Protein AF-A0A2D9NDS6-F1 (afdb_monomer_lite)

Secondary structure (DSSP, 8-state):
---PPPP------------------S-TTHHHHHHHHHHHHHHHHHHHT--HHHHHHHHHHHHHHHHHHHHHHHHHHHHHHHTT--SPPHHHHHHHHHIIIIIHHHHHHHHHHHHHHHHHH-

pLDDT: mean 77.71, std 15.49, range [41.28, 92.5]

Sequence (122 aa):
MEEEPKAIILTDAPIIPIQTEEKTSGNPGRASLVIGFVLFFSSIFMFSTLNEFCCLIGVLALVIGVVFLGIGFQETRNWRKDNDNKKWTIGELLVILLLSVFGIPLGLGILEFIWIEFYYTM

Radius of gyration: 27.53 Å; chains: 1; bounding box: 102×41×62 Å

Foldseek 3Di:
DDDDDPDPPPPDPDPPVPPPPPPPVDQPLPVLLVQLVVLLVCLVVLVVVVDPVSPVSSVVSNVSSLVSLVVSLVSNVVVCVVVVNPDDDPSNVVSVVVCVVPVVVVVVVVVVVVVVVVVVVD

Structure (mmCIF, N/CA/C/O backbone):
data_AF-A0A2D9NDS6-F1
#
_entry.id   AF-A0A2D9NDS6-F1
#
loop_
_atom_site.group_PDB
_atom_site.id
_atom_site.type_symbol
_atom_site.label_atom_id
_atom_site.label_alt_id
_atom_site.label_comp_id
_atom_site.label_asym_id
_atom_site.label_entity_id
_atom_site.label_seq_id
_atom_site.pdbx_PDB_ins_code
_atom_site.Cartn_x
_atom_site.Cartn_y
_atom_site.Cartn_z
_atom_site.occupancy
_atom_site.B_iso_or_equiv
_atom_site.auth_seq_id
_atom_site.auth_comp_id
_atom_site.auth_asym_id
_atom_site.auth_atom_id
_atom_site.pdbx_PDB_model_num
ATOM 1 N N . MET A 1 1 ? -68.640 32.994 38.842 1.00 41.28 1 MET A N 1
ATOM 2 C CA . MET A 1 1 ? -67.253 32.596 39.144 1.00 41.28 1 MET A CA 1
ATOM 3 C C . MET A 1 1 ? -66.859 31.658 38.030 1.00 41.28 1 MET A C 1
ATOM 5 O O . MET A 1 1 ? -67.222 30.493 38.063 1.00 41.28 1 MET A O 1
ATOM 9 N N . GLU A 1 2 ? -66.319 32.240 36.966 1.00 44.53 2 GLU A N 1
ATOM 10 C CA . GLU A 1 2 ? -65.853 31.519 35.786 1.00 44.53 2 GLU A CA 1
ATOM 11 C C . GLU A 1 2 ? -64.444 31.034 36.117 1.00 44.53 2 GLU A C 1
ATOM 13 O O . GLU A 1 2 ? -63.540 31.841 36.320 1.00 44.53 2 GLU A O 1
ATOM 18 N N . GLU A 1 3 ? -64.284 29.726 36.306 1.00 48.34 3 GLU A N 1
ATOM 19 C CA . GLU A 1 3 ? -62.969 29.127 36.509 1.00 48.34 3 GLU A CA 1
ATOM 20 C C . GLU A 1 3 ? -62.231 29.132 35.166 1.00 48.34 3 GLU A C 1
ATOM 22 O O . GLU A 1 3 ? -62.584 28.405 34.237 1.00 48.34 3 GLU A O 1
ATOM 27 N N . GLU A 1 4 ? -61.225 29.998 35.054 1.00 55.12 4 GLU A N 1
ATOM 28 C CA . GLU A 1 4 ? -60.258 29.993 33.958 1.00 55.12 4 GLU A CA 1
ATOM 29 C C . GLU A 1 4 ? -59.608 28.599 33.829 1.00 55.12 4 GLU A C 1
ATOM 31 O O . GLU A 1 4 ? -59.302 27.956 34.842 1.00 55.12 4 GLU A O 1
ATOM 36 N N . PRO A 1 5 ? -59.347 28.097 32.608 1.00 52.62 5 PRO A N 1
ATOM 37 C CA . PRO A 1 5 ? -58.683 26.814 32.446 1.00 52.62 5 PRO A CA 1
ATOM 38 C C . PRO A 1 5 ? -57.230 26.931 32.919 1.00 52.62 5 PRO A C 1
ATOM 40 O O . PRO A 1 5 ? -56.447 27.717 32.384 1.00 52.62 5 PRO A O 1
ATOM 43 N N . LYS A 1 6 ? -56.847 26.122 33.915 1.00 53.47 6 LYS A N 1
ATOM 44 C CA . LYS A 1 6 ? -55.444 25.965 34.325 1.00 53.47 6 LYS A CA 1
ATOM 45 C C . LYS A 1 6 ? -54.596 25.623 33.101 1.00 53.47 6 LYS A C 1
ATOM 47 O O . LYS A 1 6 ? -54.841 24.617 32.436 1.00 53.47 6 LYS A O 1
ATOM 52 N N . ALA A 1 7 ? -53.584 26.446 32.836 1.00 49.53 7 ALA A N 1
ATOM 53 C CA . ALA A 1 7 ? -52.582 26.177 31.819 1.00 49.53 7 ALA A CA 1
ATOM 54 C C . ALA A 1 7 ? -51.959 24.794 32.062 1.00 49.53 7 ALA A C 1
ATOM 56 O O . ALA A 1 7 ? -51.413 24.525 33.133 1.00 49.53 7 ALA A O 1
ATOM 57 N N . ILE A 1 8 ? -52.051 23.912 31.067 1.00 51.31 8 ILE A N 1
ATOM 58 C CA . ILE A 1 8 ? -51.298 22.660 31.044 1.00 51.31 8 ILE A CA 1
ATOM 59 C C . ILE A 1 8 ? -49.838 23.059 30.843 1.00 51.31 8 ILE A C 1
ATOM 61 O O . ILE A 1 8 ? -49.412 23.380 29.735 1.00 51.31 8 ILE A O 1
ATOM 65 N N . ILE A 1 9 ? -49.077 23.097 31.932 1.00 49.53 9 ILE A N 1
ATOM 66 C CA . ILE A 1 9 ? -47.625 23.201 31.856 1.00 49.53 9 ILE A CA 1
ATOM 67 C C . ILE A 1 9 ? -47.147 21.864 31.286 1.00 49.53 9 ILE A C 1
ATOM 69 O O . ILE A 1 9 ? -47.319 20.820 31.913 1.00 49.53 9 ILE A O 1
ATOM 73 N N . LEU A 1 10 ? -46.579 21.890 30.079 1.00 53.94 10 LEU A N 1
ATOM 74 C CA . LEU A 1 10 ? -45.795 20.789 29.520 1.00 53.94 10 LEU A CA 1
ATOM 75 C C . LEU A 1 10 ? -44.492 20.680 30.325 1.00 53.94 10 LEU A C 1
ATOM 77 O O . LEU A 1 10 ? -43.428 21.074 29.857 1.00 53.94 10 LEU A O 1
ATOM 81 N N . THR A 1 11 ? -44.578 20.226 31.574 1.00 53.31 11 THR A N 1
ATOM 82 C CA . THR A 1 11 ? -43.394 19.829 32.333 1.00 53.31 11 THR A CA 1
ATOM 83 C C . THR A 1 11 ? -42.907 18.495 31.796 1.00 53.31 11 THR A C 1
ATOM 85 O O . THR A 1 11 ? -43.646 17.511 31.774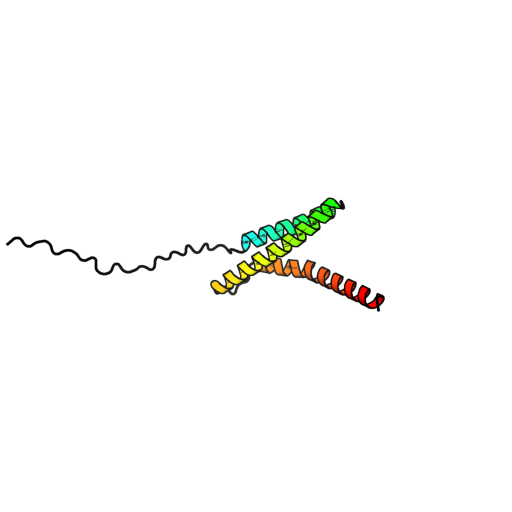 1.00 53.31 11 THR A O 1
ATOM 88 N N . ASP A 1 12 ? -41.653 18.531 31.359 1.00 53.56 12 ASP A N 1
ATOM 89 C CA . ASP A 1 12 ? -40.768 17.410 31.087 1.00 53.56 12 ASP A CA 1
ATOM 90 C C . ASP A 1 12 ? -41.268 16.442 30.014 1.00 53.56 12 ASP A C 1
ATOM 92 O O . ASP A 1 12 ? -41.575 15.274 30.257 1.00 53.56 12 ASP A O 1
ATOM 96 N N . ALA A 1 13 ? -41.237 16.915 28.764 1.00 52.53 13 ALA A N 1
ATOM 97 C CA . ALA A 1 13 ? -40.957 15.993 27.674 1.00 52.53 13 ALA A CA 1
ATOM 98 C C . ALA A 1 13 ? -39.655 15.254 28.039 1.00 52.53 13 ALA A C 1
ATOM 100 O O . ALA A 1 13 ? -38.650 15.926 28.301 1.00 52.53 13 ALA A O 1
ATOM 101 N N . PRO A 1 14 ? -39.636 13.908 28.098 1.00 48.03 14 PRO A N 1
ATOM 102 C CA . PRO A 1 14 ? -38.381 13.201 28.251 1.00 48.03 14 PRO A CA 1
ATOM 103 C C . PRO A 1 14 ? -37.481 13.693 27.124 1.00 48.03 14 PRO A C 1
ATOM 105 O O . PRO A 1 14 ? -37.869 13.649 25.954 1.00 48.03 14 PRO A O 1
ATOM 108 N N . ILE A 1 15 ? -36.304 14.204 27.483 1.00 51.38 15 ILE A N 1
ATOM 109 C CA . ILE A 1 15 ? -35.221 14.414 26.533 1.00 51.38 15 ILE A CA 1
ATOM 110 C C . ILE A 1 15 ? -34.867 13.006 26.068 1.00 51.38 15 ILE A C 1
ATOM 112 O O . ILE A 1 15 ? -34.015 12.334 26.643 1.00 51.38 15 ILE A O 1
ATOM 116 N N . ILE A 1 16 ? -35.603 12.508 25.076 1.00 47.53 16 ILE A N 1
ATOM 117 C CA . ILE A 1 16 ? -35.173 11.381 24.276 1.00 47.53 16 ILE A CA 1
ATOM 118 C C . ILE A 1 16 ? -33.838 11.877 23.734 1.00 47.53 16 ILE A C 1
ATOM 120 O O . ILE A 1 16 ? -33.837 12.913 23.060 1.00 47.53 16 ILE A O 1
ATOM 124 N N . PRO A 1 17 ? -32.701 11.245 24.074 1.00 45.50 17 PRO A N 1
ATOM 125 C CA . PRO A 1 17 ? -31.460 11.596 23.424 1.00 45.50 17 PRO A CA 1
ATOM 126 C C . PRO A 1 17 ? -31.729 11.347 21.950 1.00 45.50 17 PRO A C 1
ATOM 128 O O . PRO A 1 17 ? -31.919 10.207 21.524 1.00 45.50 17 PRO A O 1
ATOM 131 N N . ILE A 1 18 ? -31.866 12.436 21.199 1.00 49.50 18 ILE A N 1
ATOM 132 C CA . ILE A 1 18 ? -31.919 12.393 19.756 1.00 49.50 18 ILE A CA 1
ATOM 133 C C . ILE A 1 18 ? -30.628 11.664 19.404 1.00 49.50 18 ILE A C 1
ATOM 135 O O . ILE A 1 18 ? -29.539 12.193 19.616 1.00 49.50 18 ILE A O 1
ATOM 139 N N . GLN A 1 19 ? -30.742 10.408 18.973 1.00 48.72 19 GLN A N 1
ATOM 140 C CA . GLN A 1 19 ? -29.637 9.666 18.387 1.00 48.72 19 GLN A CA 1
ATOM 141 C C . GLN A 1 19 ? -29.353 10.313 17.027 1.00 48.72 19 GLN A C 1
ATOM 143 O O . GLN A 1 19 ? -29.574 9.725 15.977 1.00 48.72 19 GLN A O 1
ATOM 148 N N . THR A 1 20 ? -28.902 11.567 17.032 1.00 47.03 20 THR A N 1
ATOM 149 C CA . THR A 1 20 ? -28.248 12.227 15.906 1.00 47.03 20 THR A CA 1
ATOM 150 C C . THR A 1 20 ? -26.829 11.703 15.824 1.00 47.03 20 THR A C 1
ATOM 152 O O . THR A 1 20 ? -25.870 12.446 15.945 1.00 47.03 20 THR A O 1
ATOM 155 N N . GLU A 1 21 ? -26.704 10.402 15.633 1.00 45.34 21 GLU A N 1
ATOM 156 C CA . GLU A 1 21 ? -25.637 9.854 14.828 1.00 45.34 21 GLU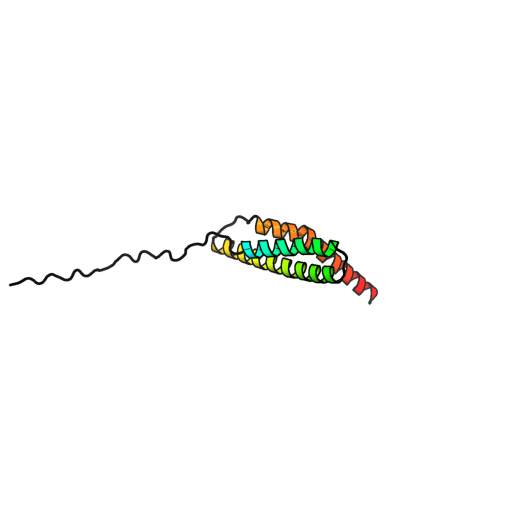 A CA 1
ATOM 157 C C . GLU A 1 21 ? -26.317 8.776 14.009 1.00 45.34 21 GLU A C 1
ATOM 159 O O . GLU A 1 21 ? -26.461 7.625 14.425 1.00 45.34 21 GLU A O 1
ATOM 164 N N . GLU A 1 22 ? -26.781 9.171 12.825 1.00 42.38 22 GLU A N 1
ATOM 165 C CA . GLU A 1 22 ? -26.808 8.246 11.710 1.00 42.38 22 GLU A CA 1
ATOM 166 C C . GLU A 1 22 ? -25.376 7.712 11.607 1.00 42.38 22 GLU A C 1
ATOM 168 O O . GLU A 1 22 ? -24.502 8.324 10.992 1.00 42.38 22 GLU A O 1
ATOM 173 N N . LYS A 1 23 ? -25.100 6.610 12.320 1.00 46.09 23 LYS A N 1
ATOM 174 C CA . LYS A 1 23 ? -23.924 5.786 12.104 1.00 46.09 23 LYS A CA 1
ATOM 175 C C . LYS A 1 23 ? -24.050 5.368 10.657 1.00 46.09 23 LYS A C 1
ATOM 177 O O . LYS A 1 23 ? -24.700 4.373 10.339 1.00 46.09 23 LYS A O 1
ATOM 182 N N . THR A 1 24 ? -23.444 6.154 9.780 1.00 50.31 24 THR A N 1
ATOM 183 C CA . THR A 1 24 ? -23.016 5.708 8.473 1.00 50.31 24 THR A CA 1
ATOM 184 C C . THR A 1 24 ? -22.148 4.493 8.769 1.00 50.31 24 THR A C 1
ATOM 186 O O . THR A 1 24 ? -20.979 4.572 9.119 1.00 50.31 24 THR A O 1
ATOM 189 N N . SER A 1 25 ? -22.782 3.324 8.755 1.00 54.75 25 SER A N 1
ATOM 190 C CA . SER A 1 25 ? -22.210 2.036 9.156 1.00 54.75 25 SER A CA 1
ATOM 191 C C . SER A 1 25 ? -21.126 1.557 8.184 1.00 54.75 25 SER A C 1
ATOM 193 O O . SER A 1 25 ? -20.612 0.443 8.299 1.00 54.75 25 SER A O 1
ATOM 195 N N . GLY A 1 26 ? -20.779 2.397 7.208 1.00 63.66 26 GLY A N 1
ATOM 196 C CA . GLY A 1 26 ? -19.720 2.174 6.253 1.00 63.66 26 GLY A CA 1
ATOM 197 C C . GLY A 1 26 ? -18.363 2.498 6.859 1.00 63.66 26 GLY A C 1
ATOM 198 O O . GLY A 1 26 ? -18.169 3.544 7.466 1.00 63.66 26 GLY A O 1
ATOM 199 N N . ASN A 1 27 ? -17.402 1.604 6.639 1.00 74.38 27 ASN A N 1
ATOM 200 C CA . ASN A 1 27 ? -15.998 1.878 6.910 1.00 74.38 27 ASN A CA 1
ATOM 201 C C . ASN A 1 27 ? -15.552 3.138 6.125 1.00 74.38 27 ASN A C 1
ATOM 203 O O . ASN A 1 27 ? -15.510 3.063 4.889 1.00 74.38 27 ASN A O 1
ATOM 207 N N . PRO A 1 28 ? -15.189 4.250 6.797 1.00 76.56 28 PRO A N 1
ATOM 208 C CA . PRO A 1 28 ? -14.831 5.506 6.134 1.00 76.56 28 PRO A CA 1
ATOM 209 C C . PRO A 1 28 ? -13.591 5.360 5.242 1.00 76.56 28 PRO A C 1
ATOM 211 O O . PRO A 1 28 ? -13.534 5.949 4.167 1.00 76.56 28 PRO A O 1
ATOM 214 N N . GLY A 1 29 ? -12.658 4.472 5.604 1.00 79.62 29 GLY A N 1
ATOM 215 C CA . GLY A 1 29 ? -11.438 4.233 4.832 1.00 79.62 29 GLY A CA 1
ATOM 216 C C . GLY A 1 29 ? -11.645 3.450 3.532 1.00 79.62 29 GLY A C 1
ATOM 217 O O . GLY A 1 29 ? -10.706 3.292 2.753 1.00 79.62 29 GLY A O 1
ATOM 218 N N . ARG A 1 30 ? -12.856 2.943 3.250 1.00 83.62 30 ARG A N 1
ATOM 219 C CA . ARG A 1 30 ? -13.113 2.093 2.073 1.00 83.62 30 ARG A CA 1
ATOM 220 C C . ARG A 1 30 ? -12.855 2.822 0.753 1.00 83.62 30 ARG A C 1
ATOM 222 O O . ARG A 1 30 ? -12.305 2.210 -0.157 1.00 83.62 30 ARG A O 1
ATOM 229 N N . ALA A 1 31 ? -13.248 4.090 0.636 1.00 85.12 31 ALA A N 1
ATOM 230 C CA . ALA A 1 31 ? -13.054 4.860 -0.594 1.00 85.12 31 ALA A CA 1
ATOM 231 C C . ALA A 1 31 ? -11.561 5.098 -0.865 1.00 85.12 31 ALA A C 1
ATOM 233 O O . ALA A 1 31 ? -11.073 4.772 -1.947 1.00 85.12 31 ALA A O 1
ATOM 234 N N . SER A 1 32 ? -10.831 5.562 0.153 1.00 87.81 32 SER A N 1
ATOM 235 C CA . SER A 1 32 ? -9.381 5.771 0.123 1.00 87.81 32 SER A CA 1
ATOM 236 C C . SER A 1 32 ? -8.633 4.487 -0.255 1.00 87.81 32 SER A C 1
ATOM 238 O O . SER A 1 32 ? -7.783 4.501 -1.144 1.00 87.81 32 SER A O 1
ATOM 240 N N . LEU A 1 33 ? -9.017 3.348 0.335 1.00 87.94 33 LEU A N 1
ATOM 241 C CA . LEU A 1 33 ? -8.454 2.043 -0.013 1.00 87.94 33 LEU A CA 1
ATOM 242 C C . LEU A 1 33 ? -8.698 1.680 -1.484 1.00 87.94 33 LEU A C 1
ATOM 244 O O . LEU A 1 33 ? -7.760 1.297 -2.175 1.00 87.94 33 LEU A O 1
ATOM 248 N N . VAL A 1 34 ? -9.929 1.819 -1.988 1.00 89.25 34 VAL A N 1
ATOM 249 C CA . VAL A 1 34 ? -10.257 1.495 -3.390 1.00 89.25 34 VAL A CA 1
ATOM 250 C C . VAL A 1 34 ? -9.460 2.365 -4.361 1.00 89.25 34 VAL A C 1
ATOM 252 O O . VAL A 1 34 ? -8.890 1.835 -5.313 1.00 89.25 34 VAL A O 1
ATOM 255 N N . ILE A 1 35 ? -9.369 3.673 -4.106 1.00 90.06 35 ILE A N 1
ATOM 256 C CA . ILE A 1 35 ? -8.573 4.599 -4.924 1.00 90.06 35 ILE A CA 1
ATOM 257 C C . ILE A 1 35 ? -7.104 4.168 -4.931 1.00 90.06 35 ILE A C 1
ATOM 259 O O . ILE A 1 35 ? -6.503 4.045 -5.999 1.00 90.06 35 ILE A O 1
ATOM 263 N N . GLY A 1 36 ? -6.547 3.870 -3.754 1.00 88.81 36 GLY A N 1
ATOM 264 C CA . GLY A 1 36 ? -5.174 3.396 -3.622 1.00 88.81 36 GLY A CA 1
ATOM 265 C C . GLY A 1 36 ? -4.907 2.114 -4.417 1.00 88.81 36 GLY A C 1
ATOM 266 O O . GLY A 1 36 ? -3.917 2.035 -5.144 1.00 88.81 36 GLY A O 1
ATOM 267 N N . PHE A 1 37 ? -5.825 1.144 -4.362 1.00 89.62 37 PHE A N 1
ATOM 268 C CA . PHE A 1 37 ? -5.734 -0.098 -5.137 1.00 89.62 37 PHE A CA 1
ATOM 269 C C . PHE A 1 37 ? -5.762 0.153 -6.645 1.00 89.62 37 PHE A C 1
ATOM 271 O O . PHE A 1 37 ? -4.926 -0.381 -7.372 1.00 89.62 37 PHE A O 1
ATOM 278 N N . VAL A 1 38 ? -6.705 0.968 -7.124 1.00 92.50 38 VAL A N 1
ATOM 279 C CA . VAL A 1 38 ? -6.842 1.270 -8.555 1.00 92.50 38 VAL A CA 1
ATOM 280 C C . VAL A 1 38 ? -5.576 1.935 -9.087 1.00 92.50 38 VAL A C 1
ATOM 282 O O . VAL A 1 38 ? -5.074 1.528 -10.134 1.00 92.50 38 VAL A O 1
ATOM 285 N N . LEU A 1 39 ? -5.022 2.909 -8.363 1.00 91.12 39 LEU A N 1
ATOM 286 C CA . LEU A 1 39 ? -3.793 3.597 -8.762 1.00 91.12 39 LEU A CA 1
ATOM 287 C C . LEU A 1 39 ? -2.583 2.660 -8.765 1.00 91.12 39 LEU A C 1
ATOM 289 O O . LEU A 1 39 ? -1.811 2.662 -9.724 1.00 91.12 39 LEU A O 1
ATOM 293 N N . PHE A 1 40 ? -2.463 1.803 -7.749 1.00 89.25 40 PHE A N 1
ATOM 294 C CA . PHE A 1 40 ? -1.399 0.806 -7.681 1.00 89.25 40 PHE A CA 1
ATOM 295 C C . PHE A 1 40 ? -1.439 -0.150 -8.880 1.00 89.25 40 PHE A C 1
ATOM 297 O O . PHE A 1 40 ? -0.443 -0.294 -9.584 1.00 89.25 40 PHE A O 1
ATOM 304 N N . PHE A 1 41 ? -2.591 -0.751 -9.187 1.00 88.69 41 PHE A N 1
ATOM 305 C CA . PHE A 1 41 ? -2.710 -1.640 -10.350 1.00 88.69 41 PHE A CA 1
ATOM 306 C C . PHE A 1 41 ? -2.537 -0.900 -11.679 1.00 88.69 41 PHE A C 1
ATOM 308 O O . PHE A 1 41 ? -1.912 -1.429 -12.596 1.00 88.69 41 PHE A O 1
ATOM 315 N N . SER A 1 42 ? -3.021 0.339 -11.777 1.00 90.12 42 SER A N 1
ATOM 316 C CA . SER A 1 42 ? -2.820 1.171 -12.969 1.00 90.12 42 SER A CA 1
ATOM 317 C C . SER A 1 42 ? -1.338 1.444 -13.222 1.00 90.12 42 SER A C 1
ATOM 319 O O . SER A 1 42 ? -0.906 1.398 -14.371 1.00 90.12 42 SER A O 1
ATOM 321 N N . SER A 1 43 ? -0.540 1.646 -12.167 1.00 88.81 43 SER A N 1
ATOM 322 C CA . SER A 1 43 ? 0.909 1.828 -12.305 1.00 88.81 43 SER A CA 1
ATOM 323 C C . SER A 1 43 ? 1.592 0.630 -12.970 1.00 88.81 43 SER A C 1
ATOM 325 O O . SER A 1 43 ? 2.438 0.820 -13.840 1.00 88.81 43 SER A O 1
ATOM 327 N N . ILE A 1 44 ? 1.163 -0.599 -12.657 1.00 86.69 44 ILE A N 1
ATOM 328 C CA . ILE A 1 44 ? 1.717 -1.830 -13.243 1.00 86.69 44 ILE A CA 1
ATOM 329 C C . ILE A 1 44 ? 1.490 -1.846 -14.759 1.00 86.69 44 ILE A C 1
ATOM 331 O O . ILE A 1 44 ? 2.409 -2.137 -15.525 1.00 86.69 44 ILE A O 1
ATOM 335 N N . PHE A 1 45 ? 0.283 -1.484 -15.201 1.00 87.25 45 PHE A N 1
ATOM 336 C CA . PHE A 1 45 ? -0.036 -1.372 -16.626 1.00 87.25 45 PHE A CA 1
ATOM 337 C C . PHE A 1 45 ? 0.704 -0.221 -17.309 1.00 87.25 45 PHE A C 1
ATOM 339 O O . PHE A 1 45 ? 1.034 -0.319 -18.484 1.00 87.25 45 PHE A O 1
ATOM 346 N N . MET A 1 46 ? 0.986 0.871 -16.602 1.00 88.69 46 MET A N 1
ATOM 347 C CA . MET A 1 46 ? 1.766 1.970 -17.169 1.00 88.69 46 MET A CA 1
ATOM 348 C C . MET A 1 46 ? 3.232 1.572 -17.370 1.00 88.69 46 MET A C 1
ATOM 350 O O . MET A 1 46 ? 3.784 1.844 -18.435 1.00 88.69 46 MET A O 1
ATOM 354 N N . PHE A 1 47 ? 3.840 0.856 -16.419 1.00 85.00 47 PHE A N 1
ATOM 355 C CA . PHE A 1 47 ? 5.206 0.343 -16.565 1.00 85.00 47 PHE A CA 1
ATOM 356 C C . PHE A 1 47 ? 5.348 -0.682 -17.695 1.00 85.00 47 PHE A C 1
ATOM 358 O O . PHE A 1 47 ? 6.384 -0.716 -18.358 1.00 85.00 47 PHE A O 1
ATOM 365 N N . SER A 1 48 ? 4.313 -1.483 -17.971 1.00 85.25 48 SER A N 1
ATOM 366 C CA . SER A 1 48 ? 4.373 -2.484 -19.046 1.00 85.25 48 SER A CA 1
ATOM 367 C C . SER A 1 48 ? 4.445 -1.878 -20.450 1.00 85.25 48 SER A C 1
ATOM 369 O O . SER A 1 48 ? 4.862 -2.557 -21.386 1.00 85.25 48 SER A O 1
ATOM 371 N N . THR A 1 49 ? 4.092 -0.599 -20.609 1.00 84.88 49 THR A N 1
ATOM 372 C CA . THR A 1 49 ? 4.215 0.106 -21.893 1.00 84.88 49 THR A CA 1
ATOM 373 C C . THR A 1 49 ? 5.660 0.442 -22.273 1.00 84.88 49 THR A C 1
ATOM 375 O O . THR A 1 49 ? 5.902 0.761 -23.434 1.00 84.88 49 THR A O 1
ATOM 378 N N . LEU A 1 50 ? 6.610 0.387 -21.322 1.00 79.44 50 LEU A N 1
ATOM 379 C CA . LEU A 1 50 ? 8.042 0.700 -21.493 1.00 79.44 50 LEU A CA 1
ATOM 380 C C . LEU A 1 50 ? 8.349 2.092 -22.084 1.00 79.44 50 LEU A C 1
ATOM 382 O O . LEU A 1 50 ? 9.493 2.386 -22.424 1.00 79.44 50 LEU A O 1
ATOM 386 N N . ASN A 1 51 ? 7.349 2.967 -22.192 1.00 91.50 51 ASN A N 1
ATOM 387 C CA . ASN A 1 51 ? 7.515 4.341 -22.640 1.00 91.50 51 ASN A CA 1
ATOM 388 C C . ASN A 1 51 ? 7.908 5.220 -21.446 1.00 91.50 51 ASN A C 1
ATOM 390 O O . ASN A 1 51 ? 7.220 5.202 -20.427 1.00 91.50 51 ASN A O 1
ATOM 394 N N . GLU A 1 52 ? 8.970 6.019 -21.573 1.00 85.50 52 GLU A N 1
ATOM 395 C CA . GLU A 1 52 ? 9.505 6.875 -20.502 1.00 85.50 52 GLU A CA 1
ATOM 396 C C . GLU A 1 52 ? 8.435 7.758 -19.847 1.00 85.50 52 GLU A C 1
ATOM 398 O O . GLU A 1 52 ? 8.353 7.840 -18.619 1.00 85.50 52 GLU A O 1
ATOM 403 N N . PHE A 1 53 ? 7.561 8.367 -20.654 1.00 87.06 53 PHE A N 1
ATOM 404 C CA . PHE A 1 53 ? 6.475 9.201 -20.142 1.00 87.06 53 PHE A CA 1
ATOM 405 C C . PHE A 1 53 ? 5.464 8.386 -19.326 1.00 87.06 53 PHE A C 1
ATOM 407 O O . PHE A 1 53 ? 5.046 8.795 -18.243 1.00 87.06 53 PHE A O 1
ATOM 414 N N . CYS A 1 54 ? 5.103 7.198 -19.812 1.00 87.12 54 CYS A N 1
ATOM 415 C CA . CYS A 1 54 ? 4.208 6.294 -19.099 1.00 87.12 54 CYS A CA 1
ATOM 416 C C . CYS A 1 54 ? 4.857 5.742 -17.826 1.00 87.12 54 CYS A C 1
ATOM 418 O O . CYS A 1 54 ? 4.171 5.625 -16.817 1.00 87.12 54 CYS A O 1
ATOM 420 N N . CYS A 1 55 ? 6.164 5.478 -17.826 1.00 87.25 55 CYS A N 1
ATOM 421 C CA . CYS A 1 55 ? 6.906 5.076 -16.634 1.00 87.25 55 CYS A CA 1
ATOM 422 C C . CYS A 1 55 ? 6.893 6.176 -15.564 1.00 87.25 55 CYS A C 1
ATOM 424 O O . CYS A 1 55 ? 6.636 5.879 -14.401 1.00 87.25 55 CYS A O 1
ATOM 426 N N . LEU A 1 56 ? 7.089 7.447 -15.938 1.00 88.38 56 LEU A N 1
ATOM 427 C CA . LEU A 1 56 ? 7.002 8.580 -15.005 1.00 88.38 56 LEU A CA 1
ATOM 428 C C . LEU A 1 56 ? 5.608 8.709 -14.375 1.00 88.38 56 LEU A C 1
ATOM 430 O O . LEU A 1 56 ? 5.488 8.848 -13.156 1.00 88.38 56 LEU A O 1
ATOM 434 N N . ILE A 1 57 ? 4.549 8.614 -15.186 1.00 91.56 57 ILE A N 1
ATOM 435 C CA . ILE A 1 57 ? 3.169 8.611 -14.677 1.00 91.56 57 ILE A CA 1
ATOM 436 C C . ILE A 1 57 ? 2.916 7.367 -13.818 1.00 91.56 57 ILE A C 1
ATOM 438 O O . ILE A 1 57 ? 2.257 7.467 -12.787 1.00 91.56 57 ILE A O 1
ATOM 442 N N . GLY A 1 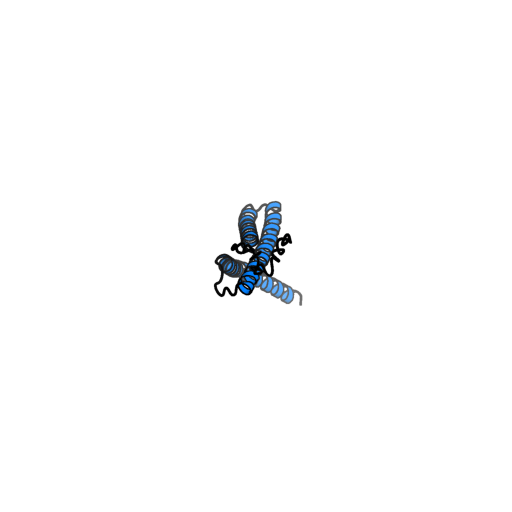58 ? 3.478 6.218 -14.193 1.00 89.50 58 GLY A N 1
ATOM 443 C CA . GLY A 1 58 ? 3.423 4.981 -13.421 1.00 89.50 58 GLY A CA 1
ATOM 444 C C . GLY A 1 58 ? 4.019 5.151 -12.025 1.00 89.50 58 GLY A C 1
ATOM 445 O O . GLY A 1 58 ? 3.368 4.799 -11.045 1.00 89.50 58 GLY A O 1
ATOM 446 N N . VAL A 1 59 ? 5.198 5.771 -11.907 1.00 89.19 59 VAL A N 1
ATOM 447 C CA . VAL A 1 59 ? 5.816 6.088 -10.607 1.00 89.19 59 VAL A CA 1
ATOM 448 C C . VAL A 1 59 ? 4.914 7.012 -9.790 1.00 89.19 59 VAL A C 1
ATOM 450 O O . VAL A 1 59 ? 4.649 6.730 -8.624 1.00 89.19 59 VAL A O 1
ATOM 453 N N . LEU A 1 60 ? 4.396 8.084 -10.395 1.00 90.81 60 LEU A N 1
ATOM 454 C CA . LEU A 1 60 ? 3.469 9.004 -9.727 1.00 90.81 60 LEU A CA 1
ATOM 455 C C . LEU A 1 60 ? 2.212 8.283 -9.220 1.00 90.81 60 LEU A C 1
ATOM 457 O O . LEU A 1 60 ? 1.833 8.448 -8.061 1.00 90.81 60 LEU A O 1
ATOM 461 N N . ALA A 1 61 ? 1.593 7.453 -10.060 1.00 92.31 61 ALA A N 1
ATOM 462 C CA . ALA A 1 61 ? 0.419 6.665 -9.704 1.00 92.31 61 ALA A CA 1
ATOM 463 C C . ALA A 1 61 ? 0.722 5.672 -8.574 1.00 92.31 61 ALA A C 1
ATOM 465 O O . ALA A 1 61 ? -0.085 5.529 -7.657 1.00 92.31 61 ALA A O 1
ATOM 466 N N . LEU A 1 62 ? 1.896 5.037 -8.594 1.00 89.81 62 LEU A N 1
ATOM 467 C CA . LEU A 1 62 ? 2.341 4.127 -7.542 1.00 89.81 62 LEU A CA 1
ATOM 468 C C . LEU A 1 62 ? 2.511 4.860 -6.205 1.00 89.81 62 LEU A C 1
ATOM 470 O O . LEU A 1 62 ? 1.966 4.417 -5.196 1.00 89.81 62 LEU A O 1
ATOM 474 N N . VAL A 1 63 ? 3.199 6.006 -6.196 1.00 89.88 63 VAL A N 1
ATOM 475 C CA . VAL A 1 63 ? 3.421 6.814 -4.984 1.00 89.88 63 VAL A CA 1
ATOM 476 C C . VAL A 1 63 ? 2.095 7.301 -4.401 1.00 89.88 63 VAL A C 1
ATOM 478 O O . VAL A 1 63 ? 1.826 7.090 -3.218 1.00 89.88 63 VAL A O 1
ATOM 481 N N . ILE A 1 64 ? 1.235 7.903 -5.227 1.00 91.38 64 ILE A N 1
ATOM 482 C CA . ILE A 1 64 ? -0.075 8.398 -4.785 1.00 91.38 64 ILE A CA 1
ATOM 483 C C . ILE A 1 64 ? -0.942 7.230 -4.299 1.00 91.38 64 ILE A C 1
ATOM 485 O O . ILE A 1 64 ? -1.574 7.327 -3.248 1.00 91.38 64 ILE A O 1
ATOM 489 N N . GLY A 1 65 ? -0.929 6.101 -5.012 1.00 90.62 65 GLY A N 1
ATOM 490 C CA . GLY A 1 65 ? -1.648 4.892 -4.625 1.00 90.62 65 GLY A CA 1
ATOM 491 C C . GLY A 1 65 ? -1.268 4.411 -3.225 1.00 90.62 65 GLY A C 1
ATOM 492 O O . GLY A 1 65 ? -2.148 4.194 -2.394 1.00 90.62 65 GLY A O 1
ATOM 493 N N . VAL A 1 66 ? 0.032 4.331 -2.921 1.00 88.56 66 VAL A N 1
ATOM 494 C CA . VAL A 1 66 ? 0.532 3.946 -1.589 1.00 88.56 66 VAL A CA 1
ATOM 495 C C . VAL A 1 66 ? 0.071 4.924 -0.504 1.00 88.56 66 VAL A C 1
ATOM 497 O O . VAL A 1 66 ? -0.350 4.485 0.567 1.00 88.56 66 VAL A O 1
ATOM 500 N N . VAL A 1 67 ? 0.080 6.234 -0.776 1.00 90.44 67 VAL A N 1
ATOM 501 C CA . VAL A 1 67 ? -0.413 7.251 0.171 1.00 90.44 67 VAL A CA 1
ATOM 502 C C . VAL A 1 67 ? -1.895 7.036 0.487 1.00 90.44 67 VAL A C 1
ATOM 504 O O . VAL A 1 67 ? -2.271 6.994 1.658 1.00 90.44 67 VAL A O 1
ATOM 507 N N . PHE A 1 68 ? -2.735 6.827 -0.530 1.00 91.88 68 PHE A N 1
ATOM 508 C CA . PHE A 1 68 ? -4.165 6.559 -0.337 1.00 91.88 68 PHE A CA 1
ATOM 509 C C . PHE A 1 68 ? -4.433 5.244 0.407 1.00 91.88 68 PHE A C 1
ATOM 511 O O . PHE A 1 68 ? -5.328 5.198 1.254 1.00 91.88 68 PHE A O 1
ATOM 518 N N . LEU A 1 69 ? -3.640 4.194 0.155 1.00 90.69 69 LEU A N 1
ATOM 519 C CA . LEU A 1 69 ? -3.712 2.952 0.933 1.00 90.69 69 LEU A CA 1
ATOM 520 C C . LEU A 1 69 ? -3.366 3.193 2.409 1.00 90.69 69 LEU A C 1
ATOM 522 O O . LEU A 1 69 ? -4.053 2.670 3.285 1.00 90.69 69 LEU A O 1
ATOM 526 N N . GLY A 1 70 ? -2.346 4.010 2.690 1.00 88.81 70 GLY A N 1
ATOM 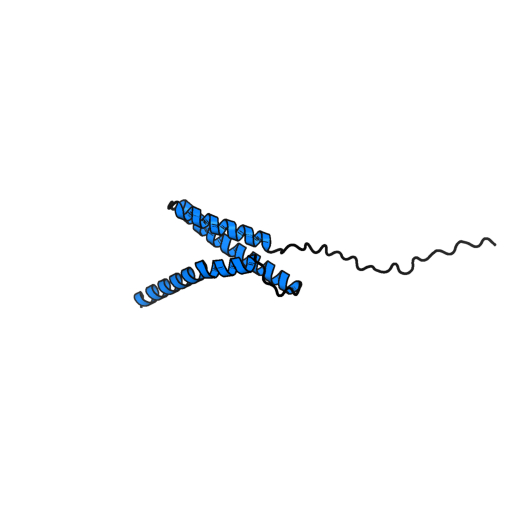527 C CA . GLY A 1 70 ? -1.956 4.390 4.049 1.00 88.81 70 GLY A CA 1
ATOM 528 C C . GLY A 1 70 ? -3.041 5.182 4.782 1.00 88.81 70 GLY A C 1
ATOM 529 O O . GLY A 1 70 ? -3.408 4.825 5.903 1.00 88.81 70 GLY A O 1
ATOM 530 N N . ILE A 1 71 ? -3.609 6.200 4.127 1.00 90.81 71 ILE A N 1
ATOM 531 C CA . ILE A 1 71 ? -4.719 7.000 4.669 1.00 90.81 71 ILE A CA 1
ATOM 532 C C . ILE A 1 71 ? -5.928 6.102 4.947 1.00 90.81 71 ILE A C 1
ATOM 534 O O . ILE A 1 71 ? -6.427 6.073 6.070 1.00 90.81 71 ILE A O 1
ATOM 538 N N . GLY A 1 72 ? -6.348 5.296 3.967 1.00 89.62 72 GLY A N 1
ATOM 539 C CA . GLY A 1 72 ? -7.493 4.400 4.120 1.00 89.62 72 GLY A CA 1
ATOM 540 C C . GLY A 1 72 ? -7.293 3.344 5.209 1.00 89.62 72 GLY A C 1
ATOM 541 O O . GLY A 1 72 ? -8.233 3.020 5.940 1.00 89.62 72 GLY A O 1
ATOM 542 N N . PHE A 1 73 ? -6.068 2.838 5.375 1.00 90.62 73 PHE A N 1
ATOM 543 C CA . PHE A 1 73 ? -5.713 1.941 6.475 1.00 90.62 73 PHE A CA 1
ATOM 544 C C . PHE A 1 73 ? -5.830 2.642 7.834 1.00 90.62 73 PHE A C 1
ATOM 546 O O . PHE A 1 73 ? -6.409 2.084 8.766 1.00 90.62 73 PHE A O 1
ATOM 553 N N . GLN A 1 74 ? -5.322 3.870 7.955 1.00 90.31 74 GLN A N 1
ATOM 554 C CA . GLN A 1 74 ? -5.378 4.639 9.197 1.00 90.31 74 GLN A CA 1
ATOM 555 C C . GLN A 1 74 ? -6.814 5.029 9.572 1.00 90.31 74 GLN A C 1
ATOM 557 O O . GLN A 1 74 ? -7.209 4.842 10.722 1.00 90.31 74 GLN A O 1
ATOM 562 N N . GLU A 1 75 ? -7.613 5.491 8.609 1.00 90.69 75 GLU A N 1
ATOM 563 C CA . GLU A 1 75 ? -9.038 5.794 8.793 1.00 90.69 75 GLU A CA 1
ATOM 564 C C . GLU A 1 75 ? -9.815 4.554 9.243 1.00 90.69 75 GLU A C 1
ATOM 566 O O . GLU A 1 75 ? -10.559 4.605 10.223 1.00 90.69 75 GLU A O 1
ATOM 571 N N . THR A 1 76 ? -9.584 3.412 8.583 1.00 88.69 76 THR A N 1
ATOM 572 C CA . THR A 1 76 ? -10.222 2.140 8.952 1.00 88.69 76 THR A CA 1
ATOM 573 C C . THR A 1 76 ? -9.823 1.706 10.362 1.00 88.69 76 THR A C 1
ATOM 575 O O . THR A 1 76 ? -10.669 1.280 11.150 1.00 88.69 76 THR A O 1
ATOM 578 N N . ARG A 1 77 ? -8.538 1.827 10.714 1.00 87.38 77 ARG A N 1
ATOM 579 C CA . ARG A 1 77 ? -8.025 1.456 12.035 1.00 87.38 77 ARG A CA 1
ATOM 580 C C . ARG A 1 77 ? -8.602 2.336 13.142 1.00 87.38 77 ARG A C 1
ATOM 582 O O . ARG A 1 77 ? -8.970 1.805 14.189 1.00 87.38 77 ARG A O 1
ATOM 589 N N . ASN A 1 78 ? -8.677 3.647 12.920 1.00 89.19 78 ASN A N 1
ATOM 590 C CA . ASN A 1 78 ? -9.267 4.587 13.873 1.00 89.19 78 ASN A CA 1
ATOM 591 C C . ASN A 1 78 ? -10.752 4.280 14.070 1.00 89.19 78 ASN A C 1
ATOM 593 O O . ASN A 1 78 ? -11.175 4.044 15.194 1.00 89.19 78 ASN A O 1
ATOM 597 N N . TRP A 1 79 ? -11.498 4.105 12.977 1.00 87.62 79 TRP A N 1
ATOM 598 C CA . TRP A 1 79 ? -12.905 3.717 13.040 1.00 87.62 79 TRP A CA 1
ATOM 599 C C . TRP A 1 79 ? -13.126 2.398 13.796 1.00 87.62 79 TRP A C 1
ATOM 601 O O . TRP A 1 79 ? -14.058 2.285 14.592 1.00 87.62 79 TRP A O 1
ATOM 611 N N . ARG A 1 80 ? -12.261 1.392 13.600 1.00 86.38 80 ARG A N 1
ATOM 612 C CA . ARG A 1 80 ? -12.329 0.136 14.366 1.00 86.38 80 ARG A CA 1
ATOM 613 C C . ARG A 1 80 ? -12.092 0.351 15.855 1.00 86.38 80 ARG A C 1
ATOM 615 O O . ARG A 1 80 ? -12.776 -0.279 16.658 1.00 86.38 80 ARG A O 1
ATOM 622 N N . LYS A 1 81 ? -11.130 1.206 16.209 1.00 86.38 81 LYS A N 1
ATOM 623 C CA . LYS A 1 81 ? -10.821 1.552 17.598 1.00 86.38 81 LYS A CA 1
ATOM 624 C C . LYS A 1 81 ? -11.997 2.277 18.257 1.00 86.38 81 LYS A C 1
ATOM 626 O O . LYS A 1 81 ? -12.353 1.917 19.369 1.00 86.38 81 LYS A O 1
ATOM 631 N N . ASP A 1 82 ? -12.627 3.210 17.550 1.00 86.62 82 ASP A N 1
ATOM 632 C CA . ASP A 1 82 ? -13.760 3.994 18.060 1.00 86.62 82 ASP A CA 1
ATOM 633 C C . ASP A 1 82 ? -15.045 3.157 18.207 1.00 86.62 82 ASP A C 1
ATOM 635 O O . ASP A 1 82 ? -15.926 3.493 18.993 1.00 86.62 82 ASP A O 1
ATOM 639 N N . ASN A 1 83 ? -15.153 2.039 17.478 1.00 82.25 83 ASN A N 1
ATOM 640 C CA . ASN A 1 83 ? -16.290 1.113 17.541 1.00 82.25 83 ASN A CA 1
ATOM 641 C C . ASN A 1 83 ? -15.987 -0.198 18.300 1.00 82.25 83 ASN A C 1
ATOM 643 O O . ASN A 1 83 ? -16.750 -1.156 18.165 1.00 82.25 83 ASN A O 1
ATOM 647 N N . ASP A 1 84 ? -14.872 -0.280 19.040 1.00 81.94 84 ASP A N 1
ATOM 648 C CA . ASP A 1 84 ? -14.413 -1.483 19.765 1.00 8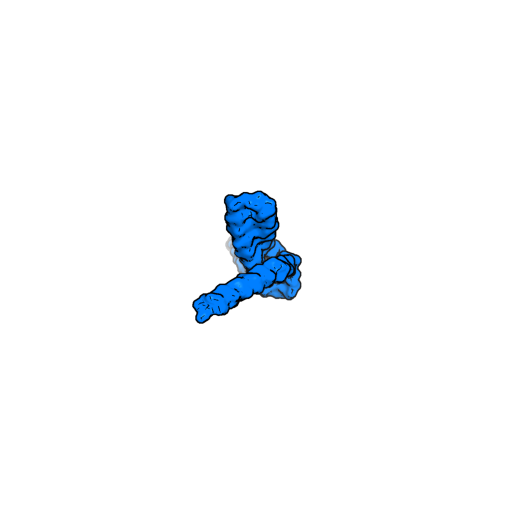1.94 84 ASP A CA 1
ATOM 649 C C . ASP A 1 84 ? -14.382 -2.773 18.914 1.00 81.94 84 ASP A C 1
ATOM 651 O O . ASP A 1 84 ? -14.510 -3.907 19.396 1.00 81.94 84 ASP A O 1
ATOM 655 N N . ASN A 1 85 ? -14.178 -2.626 17.604 1.00 81.88 85 ASN A N 1
ATOM 656 C CA . ASN A 1 85 ? -14.229 -3.737 16.671 1.00 81.88 85 ASN A CA 1
ATOM 657 C C . ASN A 1 85 ? -12.851 -4.401 16.543 1.00 81.88 85 ASN A C 1
ATOM 659 O O . ASN A 1 85 ? -11.963 -3.933 15.830 1.00 81.88 85 ASN A O 1
ATOM 663 N N . LYS A 1 86 ? -12.673 -5.543 17.216 1.00 77.88 86 LYS A N 1
ATOM 664 C CA . LYS A 1 86 ? -11.405 -6.301 17.209 1.00 77.88 86 LYS A CA 1
ATOM 665 C C . LYS A 1 86 ? -11.106 -7.003 15.880 1.00 77.88 86 LYS A C 1
ATOM 667 O O . LYS A 1 86 ? -9.966 -7.404 15.647 1.00 77.88 86 LYS A O 1
ATOM 672 N N . LYS A 1 87 ? -12.105 -7.191 15.012 1.00 84.56 87 LYS A N 1
ATOM 673 C CA . LYS A 1 87 ? -11.919 -7.888 13.733 1.00 84.56 87 LYS A CA 1
ATOM 674 C C . LYS A 1 87 ? -11.243 -6.970 12.722 1.00 84.56 87 LYS A C 1
ATOM 676 O O . LYS A 1 87 ? -11.595 -5.802 12.598 1.00 84.56 87 LYS A O 1
ATOM 681 N N . TRP A 1 88 ? -10.263 -7.502 12.005 1.00 84.38 88 TRP A N 1
ATOM 682 C CA . TRP A 1 88 ? -9.639 -6.809 10.881 1.00 84.38 88 TRP A CA 1
ATOM 683 C C . TRP A 1 88 ? -10.572 -6.817 9.681 1.00 84.38 88 TRP A C 1
ATOM 685 O O . TRP A 1 88 ? -11.264 -7.805 9.428 1.00 84.38 88 TRP A O 1
ATOM 695 N N . THR A 1 89 ? -10.599 -5.710 8.949 1.00 84.69 89 THR A N 1
ATOM 696 C CA . THR A 1 89 ? -11.332 -5.648 7.689 1.00 84.69 89 THR A CA 1
ATOM 697 C C . THR A 1 89 ? -10.537 -6.338 6.584 1.00 84.69 89 THR A C 1
ATOM 699 O O . THR A 1 89 ? -9.305 -6.381 6.605 1.00 84.69 89 THR A O 1
ATOM 702 N N . ILE A 1 90 ? -11.247 -6.851 5.578 1.00 84.75 90 ILE A N 1
ATOM 703 C CA . ILE A 1 90 ? -10.623 -7.448 4.386 1.00 84.75 90 ILE A CA 1
ATOM 704 C C . ILE A 1 90 ? -9.689 -6.435 3.706 1.00 84.75 90 ILE A C 1
ATOM 706 O O . ILE A 1 90 ? -8.606 -6.805 3.268 1.00 84.75 90 ILE A O 1
ATOM 710 N N . GLY A 1 91 ? -10.071 -5.154 3.672 1.00 82.00 91 GLY A N 1
ATOM 711 C CA . GLY A 1 91 ? -9.250 -4.089 3.096 1.00 82.00 91 GLY A CA 1
ATOM 712 C C . GLY A 1 91 ? -7.897 -3.933 3.793 1.00 82.00 91 GLY A C 1
ATOM 713 O O . GLY A 1 91 ? -6.873 -3.895 3.123 1.00 82.00 91 GLY A O 1
ATOM 714 N N . GLU A 1 92 ? -7.869 -3.921 5.127 1.00 86.19 92 GLU A N 1
ATOM 715 C CA . GLU A 1 92 ? -6.612 -3.833 5.885 1.00 86.19 92 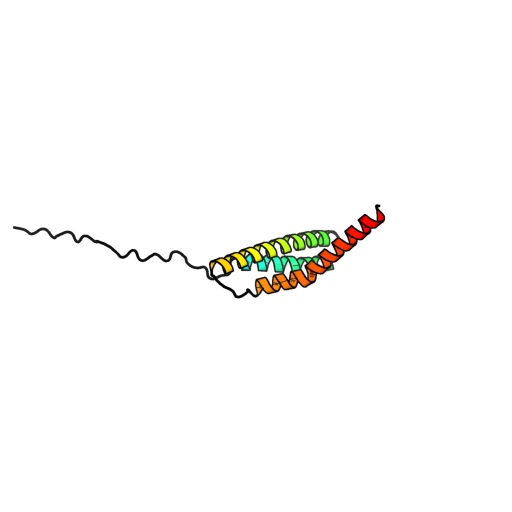GLU A CA 1
ATOM 716 C C . GLU A 1 92 ? -5.715 -5.054 5.665 1.00 86.19 92 GLU A C 1
ATOM 718 O O . GLU A 1 92 ? -4.506 -4.903 5.498 1.00 86.19 92 GLU A O 1
ATOM 723 N N . LEU A 1 93 ? -6.300 -6.256 5.629 1.00 88.31 93 LEU A N 1
ATOM 724 C CA . LEU A 1 93 ? -5.558 -7.485 5.336 1.00 88.31 93 LEU A CA 1
ATOM 725 C C . LEU A 1 93 ? -4.944 -7.446 3.934 1.00 88.31 93 LEU A C 1
ATOM 727 O O . LEU A 1 93 ? -3.780 -7.804 3.770 1.00 88.31 93 LEU A O 1
ATOM 731 N N . LEU A 1 94 ? -5.700 -6.973 2.940 1.00 86.12 94 LEU A N 1
ATOM 732 C CA . LEU A 1 94 ? -5.205 -6.827 1.574 1.00 86.12 94 LEU A CA 1
ATOM 733 C C . LEU A 1 94 ? -4.076 -5.796 1.486 1.00 86.12 94 LEU A C 1
ATOM 735 O O . LEU A 1 94 ? -3.096 -6.055 0.797 1.00 86.12 94 LEU A O 1
ATOM 739 N N . VAL A 1 95 ? -4.166 -4.667 2.197 1.00 87.38 95 VAL A N 1
ATOM 740 C CA . VAL A 1 95 ? -3.075 -3.675 2.241 1.00 87.38 95 VAL A CA 1
ATOM 741 C C . VAL A 1 95 ? -1.812 -4.265 2.851 1.00 87.38 95 VAL A C 1
ATOM 743 O O . VAL A 1 95 ? -0.738 -4.103 2.281 1.00 87.38 95 VAL A O 1
ATOM 746 N N . ILE A 1 96 ? -1.926 -4.977 3.976 1.00 87.88 96 ILE A N 1
ATOM 747 C CA . ILE A 1 96 ? -0.773 -5.620 4.621 1.00 87.88 96 ILE A CA 1
ATOM 748 C C . ILE A 1 96 ? -0.127 -6.632 3.675 1.00 87.88 96 ILE A C 1
ATOM 750 O O . ILE A 1 96 ? 1.094 -6.645 3.539 1.00 87.88 96 ILE A O 1
ATOM 754 N N . LEU A 1 97 ? -0.937 -7.454 3.005 1.00 88.38 97 LEU A N 1
ATOM 755 C CA . LEU A 1 97 ? -0.449 -8.452 2.057 1.00 88.38 97 LEU A CA 1
ATOM 756 C C . LEU A 1 97 ? 0.223 -7.798 0.842 1.00 88.38 97 LEU A C 1
ATOM 758 O O . LEU A 1 97 ? 1.252 -8.264 0.368 1.00 88.38 97 LEU A O 1
ATOM 762 N N . LEU A 1 98 ? -0.321 -6.688 0.352 1.00 85.75 98 LEU A N 1
ATOM 763 C CA . LEU A 1 98 ? 0.244 -5.972 -0.786 1.00 85.75 98 LEU A CA 1
ATOM 764 C C . LEU A 1 98 ? 1.564 -5.275 -0.412 1.00 85.75 98 LEU A C 1
ATOM 766 O O . LEU A 1 98 ? 2.547 -5.371 -1.146 1.00 85.75 98 LEU A O 1
ATOM 770 N N . LEU A 1 99 ? 1.633 -4.654 0.769 1.00 81.62 99 LEU A N 1
ATOM 771 C CA . LEU A 1 99 ? 2.868 -4.072 1.299 1.00 81.62 99 LEU A CA 1
ATOM 772 C C . LEU A 1 99 ? 3.930 -5.131 1.610 1.00 81.62 99 LEU A C 1
ATOM 774 O O . LEU A 1 99 ? 5.114 -4.861 1.424 1.00 81.62 99 LEU A O 1
ATOM 778 N N . SER A 1 100 ? 3.548 -6.332 2.049 1.00 84.75 100 SER A N 1
ATOM 779 C CA . SER A 1 100 ? 4.525 -7.392 2.301 1.00 84.75 100 SER A CA 1
ATOM 780 C C . SER A 1 100 ? 5.106 -7.962 1.008 1.00 84.75 100 SER A C 1
ATOM 782 O O . SER A 1 100 ? 6.308 -8.202 0.945 1.00 84.75 100 SER A O 1
ATOM 784 N N . VAL A 1 101 ? 4.286 -8.126 -0.034 1.00 84.94 101 VAL A N 1
ATOM 785 C CA . VAL A 1 101 ? 4.725 -8.674 -1.326 1.00 84.94 101 VAL A CA 1
ATOM 786 C C . VAL A 1 101 ? 5.544 -7.669 -2.132 1.00 84.94 101 VAL A C 1
ATOM 788 O O . VAL A 1 101 ? 6.527 -8.059 -2.748 1.00 84.94 101 VAL A O 1
ATOM 791 N N . PHE A 1 102 ? 5.167 -6.389 -2.138 1.00 79.44 102 PHE A N 1
ATOM 792 C CA . PHE A 1 102 ? 5.840 -5.379 -2.967 1.00 79.44 102 PHE A CA 1
ATOM 793 C C . PHE A 1 102 ? 6.733 -4.437 -2.162 1.00 79.44 102 PHE A C 1
ATOM 795 O O . PHE A 1 102 ? 7.847 -4.135 -2.580 1.00 79.44 102 PHE A O 1
ATOM 802 N N . GLY A 1 103 ? 6.271 -3.985 -0.997 1.00 78.75 103 GLY A N 1
ATOM 803 C CA . GLY A 1 103 ? 6.981 -3.002 -0.179 1.00 78.75 103 GLY A CA 1
ATOM 804 C C . GLY A 1 103 ? 8.247 -3.551 0.476 1.00 78.75 103 GLY A C 1
ATOM 805 O O . GLY A 1 103 ? 9.267 -2.868 0.468 1.00 78.75 103 GLY A O 1
ATOM 806 N N . ILE A 1 104 ? 8.219 -4.782 1.002 1.00 80.50 104 ILE A N 1
ATOM 807 C CA . ILE A 1 104 ? 9.401 -5.386 1.646 1.00 80.50 104 ILE A CA 1
ATOM 808 C C . ILE A 1 104 ? 10.533 -5.631 0.632 1.00 80.50 104 ILE A C 1
ATOM 810 O O . ILE A 1 104 ? 11.645 -5.179 0.905 1.00 80.50 104 ILE A O 1
ATOM 814 N N . PRO A 1 105 ? 10.305 -6.261 -0.541 1.00 80.31 105 PRO A N 1
ATOM 815 C CA . PRO A 1 105 ? 11.377 -6.459 -1.518 1.00 80.31 105 PRO A CA 1
ATOM 816 C C . PRO A 1 105 ? 11.930 -5.147 -2.076 1.00 80.31 105 PRO A C 1
ATOM 818 O O . PRO A 1 105 ? 13.142 -5.016 -2.218 1.00 80.31 105 PRO A O 1
ATOM 821 N N . LEU A 1 106 ? 11.066 -4.157 -2.337 1.00 78.81 106 LEU A N 1
ATOM 822 C CA . LEU A 1 106 ? 11.511 -2.827 -2.763 1.00 78.81 106 LEU A CA 1
ATOM 823 C C . LEU A 1 106 ? 12.363 -2.145 -1.686 1.00 78.81 106 LEU A C 1
ATOM 825 O O . LEU A 1 106 ? 13.422 -1.606 -1.995 1.00 78.81 106 LEU A O 1
ATOM 829 N N . GLY A 1 107 ? 11.932 -2.194 -0.423 1.00 79.94 107 GLY A N 1
ATOM 830 C CA . GLY A 1 107 ? 12.672 -1.610 0.695 1.00 79.94 107 GLY A CA 1
ATOM 831 C C . GLY A 1 107 ? 14.035 -2.270 0.912 1.00 79.94 107 GLY A C 1
ATOM 832 O O . GLY A 1 107 ? 15.024 -1.568 1.109 1.00 79.94 107 GLY A O 1
ATOM 833 N N . LEU A 1 108 ? 14.101 -3.602 0.823 1.00 82.69 108 LEU A N 1
ATOM 834 C CA . LEU A 1 108 ? 15.357 -4.351 0.903 1.00 82.69 108 LEU A CA 1
ATOM 835 C C . LEU A 1 108 ? 16.294 -4.023 -0.263 1.00 82.69 108 LEU A C 1
ATOM 837 O O . LEU A 1 108 ? 17.462 -3.742 -0.022 1.00 82.69 108 LEU A O 1
ATOM 841 N N . GLY A 1 109 ? 15.785 -3.973 -1.498 1.00 80.00 109 GLY A N 1
ATOM 842 C CA . GLY A 1 109 ? 16.597 -3.633 -2.669 1.00 80.00 109 GLY A CA 1
ATOM 843 C C . GLY A 1 109 ? 17.191 -2.222 -2.602 1.00 80.00 109 GLY A C 1
ATOM 844 O O . GLY A 1 109 ? 18.345 -2.020 -2.971 1.00 80.00 109 GLY A O 1
ATOM 845 N N . ILE A 1 110 ? 16.444 -1.247 -2.071 1.00 82.81 110 ILE A N 1
ATOM 846 C CA . ILE A 1 110 ? 16.958 0.114 -1.845 1.00 82.81 110 ILE A CA 1
ATOM 847 C C . ILE A 1 110 ? 18.044 0.116 -0.759 1.00 82.81 110 ILE A C 1
ATOM 849 O O . ILE A 1 110 ? 19.078 0.756 -0.932 1.00 82.81 110 ILE A O 1
ATOM 853 N N . LEU A 1 111 ? 17.832 -0.602 0.349 1.00 84.62 111 LEU A N 1
ATOM 854 C CA . LEU A 1 111 ? 18.824 -0.738 1.422 1.00 84.62 111 LEU A CA 1
ATOM 855 C C . LEU A 1 111 ? 20.124 -1.381 0.925 1.00 84.62 111 LEU A C 1
ATOM 857 O O . LEU A 1 111 ? 21.202 -0.887 1.249 1.00 84.62 111 LEU A O 1
ATOM 861 N N . GLU A 1 112 ? 20.025 -2.441 0.121 1.00 82.56 112 GLU A N 1
ATOM 862 C CA . GLU A 1 112 ? 21.180 -3.082 -0.512 1.00 82.56 112 GLU A CA 1
ATOM 863 C C . GLU A 1 112 ? 21.907 -2.125 -1.459 1.00 82.56 112 GLU A C 1
ATOM 865 O O . GLU A 1 112 ? 23.129 -2.017 -1.391 1.00 82.56 112 GLU A O 1
ATOM 870 N N . PHE A 1 113 ? 21.175 -1.382 -2.295 1.00 82.44 113 PHE A N 1
ATOM 871 C CA . PHE A 1 113 ? 21.768 -0.401 -3.205 1.00 82.44 113 PHE A CA 1
ATOM 872 C C . PHE A 1 113 ? 22.534 0.697 -2.451 1.00 82.44 113 PHE A C 1
ATOM 874 O O . PHE A 1 113 ? 23.686 0.976 -2.778 1.00 82.44 113 PHE A O 1
ATOM 881 N N . ILE A 1 114 ? 21.933 1.267 -1.401 1.00 85.12 114 ILE A N 1
ATOM 882 C CA . ILE A 1 114 ? 22.575 2.287 -0.558 1.00 85.12 114 ILE A CA 1
ATOM 883 C C . ILE A 1 114 ? 23.813 1.714 0.139 1.00 85.12 114 ILE A C 1
ATOM 885 O O . ILE A 1 114 ? 24.845 2.377 0.200 1.00 85.12 114 ILE A O 1
ATOM 889 N N . TRP A 1 115 ? 23.732 0.485 0.657 1.00 85.38 115 TRP A N 1
ATOM 890 C CA . TRP A 1 115 ? 24.865 -0.173 1.308 1.00 85.38 115 TRP A CA 1
ATOM 891 C C . TRP A 1 115 ? 26.032 -0.391 0.341 1.00 85.38 115 TRP A C 1
ATOM 893 O O . TRP A 1 115 ? 27.179 -0.122 0.693 1.00 85.38 115 TRP A O 1
ATOM 903 N N . ILE A 1 116 ? 25.742 -0.851 -0.879 1.00 82.69 116 ILE A N 1
ATOM 904 C CA . ILE A 1 116 ? 26.741 -1.045 -1.933 1.00 82.69 116 ILE A CA 1
ATOM 905 C C . ILE A 1 116 ? 27.377 0.293 -2.309 1.00 82.69 116 ILE A C 1
ATOM 907 O O . ILE A 1 116 ? 28.602 0.386 -2.305 1.00 82.69 116 ILE A O 1
ATOM 911 N N . GLU A 1 117 ? 26.589 1.337 -2.584 1.00 78.88 117 GLU A N 1
ATOM 912 C CA . GLU A 1 117 ? 27.154 2.655 -2.898 1.00 78.88 117 GLU A CA 1
ATOM 913 C C . GLU A 1 117 ? 28.048 3.170 -1.770 1.00 78.88 117 GLU A C 1
ATOM 915 O O . GLU A 1 117 ? 29.170 3.600 -2.036 1.00 78.88 117 GLU A O 1
ATOM 920 N N . PHE A 1 118 ? 27.598 3.070 -0.517 1.00 77.00 118 PHE A N 1
ATOM 921 C CA . PHE A 1 118 ? 28.357 3.528 0.646 1.00 77.00 118 PHE A CA 1
ATOM 922 C C . PHE A 1 118 ? 29.662 2.742 0.844 1.00 77.00 118 PHE A C 1
ATOM 924 O O . PHE A 1 118 ? 30.679 3.319 1.219 1.00 77.00 118 PHE A O 1
ATOM 931 N N . TYR A 1 119 ? 29.658 1.437 0.557 1.00 76.62 119 TYR A N 1
ATOM 932 C CA . TYR A 1 119 ? 30.851 0.591 0.635 1.00 76.62 119 TYR A CA 1
ATOM 933 C C . TYR A 1 119 ? 31.882 0.904 -0.459 1.00 76.62 119 TYR A C 1
ATOM 935 O O . TYR A 1 119 ? 33.074 0.785 -0.208 1.00 76.62 119 TYR A O 1
ATOM 943 N N . TYR A 1 120 ? 31.447 1.301 -1.659 1.00 68.56 120 TYR A N 1
ATOM 944 C CA . TYR A 1 120 ? 32.346 1.633 -2.774 1.00 68.56 120 TYR A CA 1
ATOM 945 C C . TYR A 1 120 ? 32.794 3.105 -2.810 1.00 68.56 120 TYR A C 1
ATOM 947 O O . TYR A 1 120 ? 33.685 3.441 -3.590 1.00 68.56 120 TYR A O 1
ATOM 955 N N . THR A 1 121 ? 32.185 3.986 -2.010 1.00 66.31 121 THR A N 1
ATOM 956 C CA . THR A 1 121 ? 32.578 5.406 -1.902 1.00 66.31 121 THR A CA 1
ATOM 957 C C . THR A 1 121 ? 33.485 5.728 -0.708 1.00 66.31 121 THR A C 1
ATOM 959 O O . THR A 1 121 ? 34.042 6.828 -0.684 1.00 66.31 121 THR A O 1
ATOM 962 N N . MET A 1 122 ? 33.672 4.804 0.245 1.00 54.62 122 MET A N 1
ATOM 963 C CA . MET A 1 122 ? 34.735 4.861 1.269 1.00 54.62 122 MET A CA 1
ATOM 964 C C . MET A 1 122 ? 36.002 4.140 0.816 1.00 54.62 122 MET A C 1
ATOM 966 O O . MET A 1 122 ? 37.094 4.611 1.208 1.00 54.62 122 MET A O 1
#